Protein AF-0000000084999286 (afdb_homodimer)

Solvent-accessible surface area (backbone atoms only — not comparable to full-atom values): 7518 Å² total; per-residue (Å²): 125,76,48,75,68,54,44,50,52,51,51,44,52,51,37,52,51,52,39,54,52,40,47,53,46,38,45,34,35,72,74,64,70,35,78,70,55,65,67,61,55,50,49,52,46,52,54,50,52,54,49,41,43,68,71,51,54,75,66,72,76,72,70,78,128,127,77,48,74,68,52,44,51,52,51,51,43,52,51,36,52,52,53,38,52,52,41,48,52,46,38,46,34,35,73,76,66,70,35,79,70,53,65,67,61,56,51,51,52,45,52,52,50,52,55,49,40,43,69,71,52,55,74,69,71,79,71,68,80,128

pLDDT: mean 86.4, std 18.61, range [27.28, 97.88]

Nearest PDB structures (foldseek):
  3okq-assembly1_A-2  TM=8.509E-01  e=2.416E-01  Saccharomyces cerevisiae
  3okq-assembly1_A-2  TM=8.519E-01  e=2.430E-01  Saccharomyces cerevisiae
  4fi5-assembly1_A  TM=3.950E-01  e=4.886E+00  Hantaan virus 76-118

Organism: Prochlorococcus marinus (strain NATL2A) (NCBI:txid59920)

Sequence (130 aa):
MATAKEKKEEVKASLKILRAELRKMHLGVTEELALPEPTEVKKLMTQMEELLVVIEPKSSRKAKKMATAKEKKEEVKASLKILRAELRKMHLGVTEELALPEPTEVKKLMTQMEELLVVIEPKSSRKAKK

Foldseek 3Di:
DQDPVRLVVVLVVLVVVLVVLVVVQVCCCVPVVDHDDPVSVVVSVVSVVVNCCSVDVPPPPPPPD/DDDPVRLVVVLVVLVVVLVVLVVVQVCCCVPVVDHDDPVSVVVSVVSVVVNCCSVDVPPPPPPPD

Structure (mmCIF, N/CA/C/O backbone):
data_AF-0000000084999286-model_v1
#
loop_
_entity.id
_entity.type
_entity.pdbx_description
1 polymer 'Protein family PM-1'
#
loop_
_atom_site.group_PDB
_atom_site.id
_atom_site.type_symbol
_atom_site.label_atom_id
_atom_site.label_alt_id
_atom_site.label_comp_id
_atom_site.label_asym_id
_atom_site.label_entity_id
_atom_site.label_seq_id
_atom_site.pdbx_PDB_ins_code
_atom_site.Cartn_x
_atom_site.Cartn_y
_atom_site.Cartn_z
_atom_site.occupancy
_atom_site.B_iso_or_equiv
_atom_site.auth_seq_id
_atom_site.auth_comp_id
_atom_site.auth_asym_id
_atom_site.auth_atom_id
_atom_site.pdbx_PDB_model_num
ATOM 1 N N . MET A 1 1 ? 2.02 -26.766 2.047 1 56.88 1 MET A N 1
ATOM 2 C CA . MET A 1 1 ? 2.396 -25.625 1.216 1 56.88 1 MET A CA 1
ATOM 3 C C . MET A 1 1 ? 1.23 -25.188 0.337 1 56.88 1 MET A C 1
ATOM 5 O O . MET A 1 1 ? 0.427 -26.016 -0.097 1 56.88 1 MET A O 1
ATOM 9 N N . ALA A 1 2 ? 0.894 -23.891 0.486 1 65.12 2 ALA A N 1
ATOM 10 C CA . ALA A 1 2 ? -0.291 -23.469 -0.265 1 65.12 2 ALA A CA 1
ATOM 11 C C . ALA A 1 2 ? -0.113 -23.734 -1.757 1 65.12 2 ALA A C 1
ATOM 13 O O . ALA A 1 2 ? 0.991 -23.609 -2.291 1 65.12 2 ALA A O 1
ATOM 14 N N . THR A 1 3 ? -1.051 -24.453 -2.273 1 83.5 3 THR A N 1
ATOM 15 C CA . THR A 1 3 ? -1.033 -24.656 -3.719 1 83.5 3 THR A CA 1
ATOM 16 C C . THR A 1 3 ? -0.904 -23.312 -4.445 1 83.5 3 THR A C 1
ATOM 18 O O . THR A 1 3 ? -1.047 -22.25 -3.836 1 83.5 3 THR A O 1
ATOM 21 N N . ALA A 1 4 ? -0.473 -23.375 -5.688 1 83.06 4 ALA A N 1
ATOM 22 C CA . ALA A 1 4 ? -0.357 -22.172 -6.512 1 83.06 4 ALA A CA 1
ATOM 23 C C . ALA A 1 4 ? -1.677 -21.406 -6.559 1 83.06 4 ALA A C 1
ATOM 25 O O . ALA A 1 4 ? -1.688 -20.172 -6.531 1 83.06 4 ALA A O 1
ATOM 26 N N . LYS A 1 5 ? -2.758 -22.188 -6.598 1 86.38 5 LYS A N 1
ATOM 27 C CA . LYS A 1 5 ? -4.082 -21.578 -6.629 1 86.38 5 LYS A CA 1
ATOM 28 C C . LYS A 1 5 ? -4.391 -20.859 -5.312 1 86.38 5 LYS A C 1
ATOM 30 O O . LYS A 1 5 ? -4.91 -19.75 -5.309 1 86.38 5 LYS A O 1
ATOM 35 N N . GLU A 1 6 ? -4.059 -21.516 -4.176 1 88.12 6 GLU A N 1
ATOM 36 C CA . GLU A 1 6 ? -4.289 -20.922 -2.859 1 88.12 6 GLU A CA 1
ATOM 37 C C . GLU A 1 6 ? -3.445 -19.672 -2.656 1 88.12 6 GLU A C 1
ATOM 39 O O . GLU A 1 6 ? -3.91 -18.688 -2.061 1 88.12 6 GLU A O 1
ATOM 44 N N . LYS A 1 7 ? -2.273 -19.75 -3.184 1 89.56 7 LYS A N 1
ATOM 45 C CA . LYS A 1 7 ? -1.38 -18.594 -3.086 1 89.56 7 LYS A CA 1
ATOM 46 C C . LYS A 1 7 ? -1.935 -17.406 -3.857 1 89.56 7 LYS A C 1
ATOM 48 O O . LYS A 1 7 ? -1.917 -16.281 -3.363 1 89.56 7 LYS A O 1
ATOM 53 N N . LYS A 1 8 ? -2.457 -17.656 -4.988 1 92.5 8 LYS A N 1
ATOM 54 C CA . LYS A 1 8 ? -3.023 -16.609 -5.82 1 92.5 8 LYS A CA 1
ATOM 55 C C . LYS A 1 8 ? -4.246 -15.977 -5.152 1 92.5 8 LYS A C 1
ATOM 57 O O . LYS A 1 8 ? -4.418 -14.758 -5.188 1 92.5 8 LYS A O 1
ATOM 62 N N . GLU A 1 9 ? -5.035 -16.828 -4.551 1 93.88 9 GLU A N 1
ATOM 63 C CA . GLU A 1 9 ? -6.23 -16.328 -3.873 1 93.88 9 GLU A CA 1
ATOM 64 C C . GLU A 1 9 ? -5.863 -15.5 -2.648 1 93.88 9 GLU A C 1
ATOM 66 O O . GLU A 1 9 ? -6.508 -14.484 -2.363 1 93.88 9 GLU A O 1
ATOM 71 N N . GLU A 1 10 ? -4.855 -15.961 -1.959 1 94.69 10 GLU A N 1
ATOM 72 C CA . GLU A 1 10 ? -4.391 -15.219 -0.791 1 94.69 10 GLU A CA 1
ATOM 73 C C . GLU A 1 10 ? -3.824 -13.859 -1.189 1 94.69 10 GLU A C 1
ATOM 75 O O . GLU A 1 10 ? -4.105 -12.844 -0.542 1 94.69 10 GLU A O 1
ATOM 80 N N . VAL A 1 11 ? -3.064 -13.836 -2.252 1 96.12 11 VAL A N 1
ATOM 81 C CA . VAL A 1 11 ? -2.459 -12.594 -2.723 1 96.12 11 VAL A CA 1
ATOM 82 C C . VAL A 1 11 ? -3.547 -11.641 -3.205 1 96.12 11 VAL A C 1
ATOM 84 O O . VAL A 1 11 ? -3.514 -10.445 -2.896 1 96.12 11 VAL A O 1
ATOM 87 N N . LYS A 1 12 ? -4.512 -12.172 -3.871 1 96 12 LYS A N 1
ATOM 88 C CA . LYS A 1 12 ? -5.633 -11.367 -4.359 1 96 12 LYS A CA 1
ATOM 89 C C . LYS A 1 12 ? -6.371 -10.703 -3.205 1 96 12 LYS A C 1
ATOM 91 O O . LYS A 1 12 ? -6.672 -9.508 -3.26 1 96 12 LYS A O 1
ATOM 96 N N . ALA A 1 13 ? -6.637 -11.469 -2.211 1 95.81 13 ALA A N 1
ATOM 97 C CA . ALA A 1 13 ? -7.359 -10.945 -1.055 1 95.81 13 ALA A CA 1
ATOM 98 C C . ALA A 1 13 ? -6.547 -9.867 -0.343 1 95.81 13 ALA A C 1
ATOM 100 O O . ALA A 1 13 ? -7.094 -8.844 0.068 1 95.81 13 ALA A O 1
ATOM 101 N N . SER A 1 14 ? -5.27 -10.172 -0.178 1 97.38 14 SER A N 1
ATOM 102 C CA . SER A 1 14 ? -4.391 -9.219 0.496 1 97.38 14 SER A CA 1
ATOM 103 C C . SER A 1 14 ? -4.324 -7.895 -0.257 1 97.38 14 SER A C 1
ATOM 105 O O . SER A 1 14 ? -4.41 -6.824 0.35 1 97.38 14 SER A O 1
ATOM 107 N N . LEU A 1 15 ? -4.273 -7.938 -1.571 1 97.56 15 LEU A N 1
ATOM 108 C CA . LEU A 1 15 ? -4.203 -6.734 -2.398 1 97.56 15 LEU A CA 1
ATOM 109 C C . LEU A 1 15 ? -5.5 -5.941 -2.314 1 97.56 15 LEU A C 1
ATOM 111 O O . LEU A 1 15 ? -5.477 -4.707 -2.303 1 97.56 15 LEU A O 1
ATOM 115 N N . LYS A 1 16 ? -6.598 -6.648 -2.252 1 96.69 16 LYS A N 1
ATOM 116 C CA . LYS A 1 16 ? -7.887 -5.984 -2.1 1 96.69 16 LYS A CA 1
ATOM 117 C C . LYS A 1 16 ? -7.953 -5.203 -0.791 1 96.69 16 LYS A C 1
ATOM 119 O O . LYS A 1 16 ? -8.414 -4.062 -0.766 1 96.69 16 LYS A O 1
ATOM 124 N N . ILE A 1 17 ? -7.473 -5.762 0.284 1 97.62 17 ILE A N 1
ATOM 125 C CA . ILE A 1 17 ? -7.508 -5.137 1.603 1 97.62 17 ILE A CA 1
ATOM 126 C C . ILE A 1 17 ? -6.566 -3.936 1.63 1 97.62 17 ILE A C 1
ATOM 128 O O . ILE A 1 17 ? -6.934 -2.861 2.111 1 97.62 17 ILE A O 1
ATOM 132 N N . LEU A 1 18 ? -5.383 -4.117 1.055 1 97.81 18 LEU A N 1
ATOM 133 C CA . LEU A 1 18 ? -4.395 -3.043 1.019 1 97.81 18 LEU A CA 1
ATOM 134 C C . LEU A 1 18 ? -4.918 -1.851 0.225 1 97.81 18 LEU A C 1
ATOM 136 O O . LEU A 1 18 ? -4.773 -0.703 0.652 1 97.81 18 LEU A O 1
ATOM 140 N N . ARG A 1 19 ? -5.551 -2.16 -0.881 1 97.06 19 ARG A N 1
ATOM 141 C CA . ARG A 1 19 ? -6.117 -1.106 -1.715 1 97.06 19 ARG A CA 1
ATOM 142 C C . ARG A 1 19 ? -7.215 -0.351 -0.972 1 97.06 19 ARG A C 1
ATOM 144 O O . ARG A 1 19 ? -7.281 0.879 -1.034 1 97.06 19 ARG A O 1
ATOM 151 N N . ALA A 1 20 ? -8.062 -1.026 -0.302 1 96.69 20 ALA A N 1
ATOM 152 C CA . ALA A 1 20 ? -9.148 -0.404 0.443 1 96.69 20 ALA A CA 1
ATOM 153 C C . ALA A 1 20 ? -8.617 0.507 1.544 1 96.69 20 ALA A C 1
ATOM 155 O O . ALA A 1 20 ? -9.148 1.598 1.769 1 96.69 20 ALA A O 1
ATOM 156 N N . GLU A 1 21 ? -7.535 0.04 2.193 1 96.62 21 GLU A N 1
ATOM 157 C CA . GLU A 1 21 ? -6.949 0.832 3.271 1 96.62 21 GLU A CA 1
ATOM 158 C C . GLU A 1 21 ? -6.289 2.098 2.73 1 96.62 21 GLU A C 1
ATOM 160 O O . GLU A 1 21 ? -6.426 3.172 3.318 1 96.62 21 GLU A O 1
ATOM 165 N N . LEU A 1 22 ? -5.645 1.986 1.614 1 96.88 22 LEU A N 1
ATOM 166 C CA . LEU A 1 22 ? -5.012 3.145 0.995 1 96.88 22 LEU A CA 1
ATOM 167 C C . LEU A 1 22 ? -6.059 4.141 0.51 1 96.88 22 LEU A C 1
ATOM 169 O O . LEU A 1 22 ? -5.852 5.355 0.593 1 96.88 22 LEU A O 1
ATOM 173 N N . ARG A 1 23 ? -7.172 3.633 0.045 1 96 23 ARG A N 1
ATOM 174 C CA . ARG A 1 23 ? -8.266 4.512 -0.358 1 96 23 ARG A CA 1
ATOM 175 C C . ARG A 1 23 ? -8.781 5.32 0.827 1 96 23 ARG A C 1
ATOM 177 O O . ARG A 1 23 ? -8.992 6.531 0.714 1 96 23 ARG A O 1
ATOM 184 N N . LYS A 1 24 ? -8.977 4.621 1.869 1 96.12 24 LYS A N 1
ATOM 185 C CA . LYS A 1 24 ? -9.438 5.297 3.08 1 96.12 24 LYS A CA 1
ATOM 186 C C . LYS A 1 24 ? -8.469 6.402 3.494 1 96.12 24 LYS A C 1
ATOM 188 O O . LYS A 1 24 ? -8.891 7.504 3.846 1 96.12 24 LYS A O 1
ATOM 193 N N . MET A 1 25 ? -7.195 6.16 3.402 1 95.62 25 MET A N 1
ATOM 194 C CA . MET A 1 25 ? -6.184 7.145 3.775 1 95.62 25 MET A CA 1
ATOM 195 C C . MET A 1 25 ? -6.199 8.328 2.814 1 95.62 25 MET A C 1
ATOM 197 O O . MET A 1 25 ? -6.129 9.484 3.244 1 95.62 25 MET A O 1
ATOM 201 N N . HIS A 1 26 ? -6.297 8.023 1.557 1 96.12 26 HIS A N 1
ATOM 202 C CA . HIS A 1 26 ? -6.332 9.07 0.538 1 96.12 26 HIS A CA 1
ATOM 203 C C . HIS A 1 26 ? -7.543 9.977 0.722 1 96.12 26 HIS A C 1
ATOM 205 O O . HIS A 1 26 ? -7.414 11.203 0.671 1 96.12 26 HIS A O 1
ATOM 211 N N . LEU A 1 27 ? -8.648 9.375 1.021 1 95.19 27 LEU A N 1
ATOM 212 C CA . LEU A 1 27 ? -9.883 10.133 1.229 1 95.19 27 LEU A CA 1
ATOM 213 C C . LEU A 1 27 ? -9.773 11.008 2.471 1 95.19 27 LEU A C 1
ATOM 215 O O . LEU A 1 27 ? -10.25 12.148 2.479 1 95.19 27 LEU A O 1
ATOM 219 N N . GLY A 1 28 ? -9.094 10.445 3.549 1 94.25 28 GLY A N 1
ATOM 220 C CA . GLY A 1 28 ? -8.898 11.227 4.758 1 94.25 28 GLY A CA 1
ATOM 221 C C . GLY A 1 28 ? -8.102 12.5 4.523 1 94.25 28 GLY A C 1
ATOM 222 O O . GLY A 1 28 ? -8.43 13.555 5.07 1 94.25 28 GLY A O 1
ATOM 223 N N . VAL A 1 29 ? -7.117 12.406 3.67 1 94.69 29 VAL A N 1
ATOM 224 C CA . VAL A 1 29 ? -6.285 13.57 3.379 1 94.69 29 VAL A CA 1
ATOM 225 C C . VAL A 1 29 ? -7.039 14.531 2.463 1 94.69 29 VAL A C 1
ATOM 227 O O . VAL A 1 29 ? -6.98 15.75 2.645 1 94.69 29 VAL A O 1
ATOM 230 N N . THR A 1 30 ? -7.801 14 1.504 1 92.81 30 THR A N 1
ATOM 231 C CA . THR A 1 30 ? -8.453 14.789 0.469 1 92.81 30 THR A CA 1
ATOM 232 C C . THR A 1 30 ? -9.711 15.461 1.013 1 92.81 30 THR A C 1
ATOM 234 O O . THR A 1 30 ? -9.969 16.625 0.734 1 92.81 30 THR A O 1
ATOM 237 N N . GLU A 1 31 ? -10.406 14.75 1.838 1 92.19 31 GLU A N 1
ATOM 238 C CA . GLU A 1 31 ? -11.711 15.242 2.266 1 92.19 31 GLU A CA 1
ATOM 239 C C . GLU A 1 31 ? -11.641 15.852 3.664 1 92.19 31 GLU A C 1
ATOM 241 O O . GLU A 1 31 ? -12.344 16.812 3.961 1 92.19 31 GLU A O 1
ATOM 246 N N . GLU A 1 32 ? -10.734 15.25 4.531 1 89.31 32 GLU A N 1
ATOM 247 C CA . GLU A 1 32 ? -10.711 15.688 5.926 1 89.31 32 GLU A CA 1
ATOM 248 C C . GLU A 1 32 ? -9.453 16.484 6.238 1 89.31 32 GLU A C 1
ATOM 250 O O . GLU A 1 32 ? -9.297 17 7.348 1 89.31 32 GLU A O 1
ATOM 255 N N . LEU A 1 33 ? -8.594 16.578 5.324 1 87.75 33 LEU A N 1
ATOM 256 C CA . LEU A 1 33 ? -7.344 17.328 5.469 1 87.75 33 LEU A CA 1
ATOM 257 C C . LEU A 1 33 ? -6.543 16.828 6.664 1 8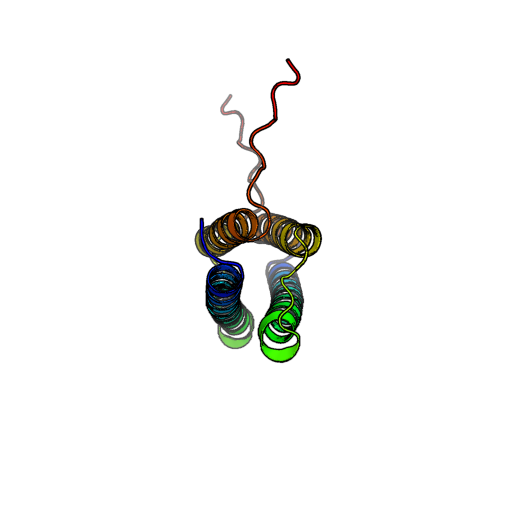7.75 33 LEU A C 1
ATOM 259 O O . LEU A 1 33 ? -5.934 17.625 7.383 1 87.75 33 LEU A O 1
ATOM 263 N N . ALA A 1 34 ? -6.691 15.539 6.898 1 91.31 34 ALA A N 1
ATOM 264 C CA . ALA A 1 34 ? -5.984 14.906 8.008 1 91.31 34 ALA A CA 1
ATOM 265 C C . ALA A 1 34 ? -4.898 13.961 7.5 1 91.31 34 ALA A C 1
ATOM 267 O O . ALA A 1 34 ? -5.137 13.172 6.582 1 91.31 34 ALA A O 1
ATOM 268 N N . LEU A 1 35 ? -3.824 14.172 8.07 1 93.06 35 LEU A N 1
ATOM 269 C CA . LEU A 1 35 ? -2.73 13.266 7.742 1 93.06 35 LEU A CA 1
ATOM 270 C C . LEU A 1 35 ? -2.957 11.891 8.367 1 93.06 35 LEU A C 1
ATOM 272 O O . LEU A 1 35 ? -3.477 11.789 9.477 1 93.06 35 LEU A O 1
ATOM 276 N N . PRO A 1 36 ? -2.602 10.883 7.602 1 94.62 36 PRO A N 1
ATOM 277 C CA . PRO A 1 36 ? -2.703 9.555 8.219 1 94.62 36 PRO A CA 1
ATOM 278 C C . PRO A 1 36 ? -1.808 9.414 9.453 1 94.62 36 PRO A C 1
ATOM 280 O O . PRO A 1 36 ? -0.799 10.109 9.57 1 94.62 36 PRO A O 1
ATOM 283 N N . GLU A 1 37 ? -2.244 8.578 10.359 1 93.88 37 GLU A N 1
ATOM 284 C CA . GLU A 1 37 ? -1.407 8.266 11.516 1 93.88 37 GLU A CA 1
ATOM 285 C C . GLU A 1 37 ? -0.24 7.359 11.125 1 93.88 37 GLU A C 1
ATOM 287 O O . GLU A 1 37 ? -0.403 6.441 10.32 1 93.88 37 GLU A O 1
ATOM 292 N N . PRO A 1 38 ? 0.88 7.59 11.711 1 94.56 38 PRO A N 1
ATOM 293 C CA . PRO A 1 38 ? 2.041 6.746 11.422 1 94.56 38 PRO A CA 1
ATOM 294 C C . PRO A 1 38 ? 1.759 5.262 11.641 1 94.56 38 PRO A C 1
ATOM 296 O O . PRO A 1 38 ? 2.244 4.418 10.883 1 94.56 38 PRO A O 1
ATOM 299 N N . THR A 1 39 ? 0.967 4.969 12.633 1 95.56 39 THR A N 1
ATOM 300 C CA . THR A 1 39 ? 0.662 3.576 12.953 1 95.56 39 THR A CA 1
ATOM 301 C C . THR A 1 39 ? -0.109 2.918 11.812 1 95.56 39 THR A C 1
ATOM 303 O O . THR A 1 39 ? 0.065 1.729 11.547 1 95.56 39 THR A O 1
ATOM 306 N N . GLU A 1 40 ? -0.999 3.674 11.117 1 95.75 40 GLU A N 1
ATOM 307 C CA . GLU A 1 40 ? -1.759 3.148 9.984 1 95.75 40 GLU A CA 1
ATOM 308 C C . GLU A 1 40 ? -0.84 2.793 8.82 1 95.75 40 GLU A C 1
ATOM 310 O O . GLU A 1 40 ? -1.027 1.764 8.164 1 95.75 40 GLU A O 1
ATOM 315 N N . VAL A 1 41 ? 0.119 3.621 8.617 1 96.75 41 VAL A N 1
ATOM 316 C CA . VAL A 1 41 ? 1.077 3.391 7.539 1 96.75 41 VAL A CA 1
ATOM 317 C C . VAL A 1 41 ? 1.937 2.172 7.863 1 96.75 41 VAL A C 1
ATOM 319 O O . VAL A 1 41 ? 2.172 1.321 7 1 96.75 41 VAL A O 1
ATOM 322 N N . LYS A 1 42 ? 2.34 2.029 9.141 1 96.88 42 LYS A N 1
ATOM 323 C CA . LYS A 1 42 ? 3.145 0.895 9.578 1 96.88 42 LYS A CA 1
ATOM 324 C C . LYS A 1 42 ? 2.371 -0.413 9.445 1 96.88 42 LYS A C 1
ATOM 326 O O . LYS A 1 42 ? 2.947 -1.45 9.109 1 96.88 42 LYS A O 1
ATOM 331 N N . LYS A 1 43 ? 1.111 -0.352 9.695 1 97.12 43 LYS A N 1
ATOM 332 C CA . LYS A 1 43 ? 0.259 -1.525 9.531 1 97.12 43 LYS A CA 1
ATOM 333 C C . LYS A 1 43 ? 0.234 -1.987 8.078 1 97.12 43 LYS A C 1
ATOM 335 O O . LYS A 1 43 ? 0.289 -3.188 7.801 1 97.12 43 LYS A O 1
ATOM 340 N N . LEU A 1 44 ? 0.15 -1.021 7.156 1 97.44 44 LEU A N 1
ATOM 341 C CA . LEU A 1 44 ? 0.173 -1.362 5.738 1 97.44 44 LEU A CA 1
ATOM 342 C C . LEU A 1 44 ? 1.505 -1.997 5.355 1 97.44 44 LEU A C 1
ATOM 344 O O . LEU A 1 44 ? 1.539 -2.965 4.59 1 97.44 44 LEU A O 1
ATOM 348 N N . MET A 1 45 ? 2.602 -1.492 5.922 1 96.88 45 MET A N 1
ATOM 349 C CA . MET A 1 45 ? 3.928 -2.035 5.641 1 96.88 45 MET A CA 1
ATOM 350 C C . MET A 1 45 ? 4.043 -3.473 6.137 1 96.88 45 MET A C 1
ATOM 352 O O . MET A 1 45 ? 4.621 -4.324 5.453 1 96.88 45 MET A O 1
ATOM 356 N N . THR A 1 46 ? 3.494 -3.723 7.332 1 97.31 46 THR A N 1
ATOM 357 C CA . THR A 1 46 ? 3.496 -5.074 7.879 1 97.31 46 THR A CA 1
ATOM 358 C C . THR A 1 46 ? 2.711 -6.023 6.977 1 97.31 46 THR A C 1
ATOM 360 O O . THR A 1 46 ? 3.146 -7.145 6.719 1 97.31 46 THR A O 1
ATOM 363 N N . GLN A 1 47 ? 1.555 -5.559 6.484 1 97.56 47 GLN A N 1
ATOM 364 C CA . GLN A 1 47 ? 0.732 -6.367 5.59 1 97.56 47 GLN A CA 1
ATOM 365 C C . GLN A 1 47 ? 1.463 -6.66 4.285 1 97.56 47 GLN A C 1
ATOM 367 O O . GLN A 1 47 ? 1.332 -7.75 3.725 1 97.56 47 GLN A O 1
ATOM 372 N N . MET A 1 48 ? 2.232 -5.723 3.779 1 96.88 48 MET A N 1
ATOM 373 C CA . MET A 1 48 ? 3.006 -5.914 2.555 1 96.88 48 MET A CA 1
ATOM 374 C C . MET A 1 48 ? 4.152 -6.895 2.779 1 96.88 48 MET A C 1
ATOM 376 O O . MET A 1 48 ? 4.492 -7.672 1.89 1 96.88 48 MET A O 1
ATOM 380 N N . GLU A 1 49 ? 4.738 -6.836 3.982 1 95.88 49 GLU A N 1
ATOM 381 C CA . GLU A 1 49 ? 5.762 -7.816 4.328 1 95.88 49 GLU A CA 1
ATOM 382 C C . GLU A 1 49 ? 5.199 -9.234 4.324 1 95.88 49 GLU A C 1
ATOM 384 O O . GLU A 1 49 ? 5.836 -10.156 3.816 1 95.88 49 GLU A O 1
ATOM 389 N N . GLU A 1 50 ? 4.031 -9.383 4.867 1 96 50 GLU A N 1
ATOM 390 C CA . GLU A 1 50 ? 3.375 -10.688 4.879 1 96 50 GLU A CA 1
ATOM 391 C C . GLU A 1 50 ? 3.074 -11.164 3.459 1 96 50 GLU A C 1
ATOM 393 O O . GLU A 1 50 ? 3.225 -12.352 3.152 1 96 50 GLU A O 1
ATOM 398 N N . LEU A 1 51 ? 2.658 -10.234 2.629 1 96.19 51 LEU A N 1
ATOM 399 C CA . LEU A 1 51 ? 2.369 -10.539 1.234 1 96.19 51 LEU A CA 1
ATOM 400 C C . LEU A 1 51 ? 3.621 -11.031 0.516 1 96.19 51 LEU A C 1
ATOM 402 O O . LEU A 1 51 ? 3.564 -12 -0.252 1 96.19 51 LEU A O 1
ATOM 406 N N . LEU A 1 52 ? 4.754 -10.406 0.808 1 94 52 LEU A N 1
ATOM 407 C CA . LEU A 1 52 ? 6.027 -10.781 0.199 1 94 52 LEU A CA 1
ATOM 408 C C . LEU A 1 52 ? 6.41 -12.211 0.566 1 94 52 LEU A C 1
ATOM 410 O O . LEU A 1 52 ? 6.949 -12.945 -0.265 1 94 52 LEU A O 1
ATOM 414 N N . VAL A 1 53 ? 6.105 -12.594 1.78 1 92.88 53 VAL A N 1
ATOM 415 C CA . VAL A 1 53 ? 6.414 -13.945 2.238 1 92.88 53 VAL A CA 1
ATOM 416 C C . VAL A 1 53 ? 5.602 -14.961 1.442 1 92.88 53 VAL A C 1
ATOM 418 O O . VAL A 1 53 ? 6.086 -16.047 1.132 1 92.88 53 VAL A O 1
ATOM 421 N N . VAL A 1 54 ? 4.352 -14.586 1.084 1 92.25 54 VAL A N 1
ATOM 422 C CA . VAL A 1 54 ? 3.494 -15.477 0.307 1 92.25 54 VAL A CA 1
ATOM 423 C C . VAL A 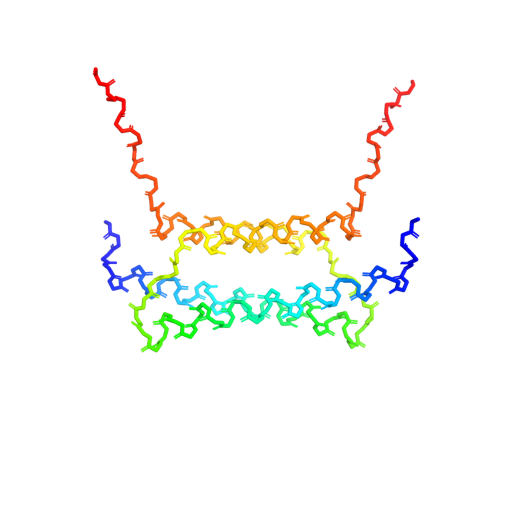1 54 ? 4.02 -15.586 -1.122 1 92.25 54 VAL A C 1
ATOM 425 O O . VAL A 1 54 ? 4.043 -16.672 -1.701 1 92.25 54 VAL A O 1
ATOM 428 N N . ILE A 1 55 ? 4.449 -14.5 -1.647 1 91.5 55 ILE A N 1
ATOM 429 C CA . ILE A 1 55 ? 4.891 -14.438 -3.037 1 91.5 55 ILE A CA 1
ATOM 430 C C . ILE A 1 55 ? 6.262 -15.094 -3.174 1 91.5 55 ILE A C 1
ATOM 432 O O . ILE A 1 55 ? 6.523 -15.797 -4.152 1 91.5 55 ILE A O 1
ATOM 436 N N . GLU A 1 56 ? 7.121 -14.812 -2.332 1 87.12 56 GLU A N 1
ATOM 437 C CA . GLU A 1 56 ? 8.484 -15.336 -2.352 1 87.12 56 GLU A CA 1
ATOM 438 C C . GLU A 1 56 ? 8.875 -15.906 -0.993 1 87.12 56 GLU A C 1
ATOM 440 O O . GLU A 1 56 ? 9.555 -15.25 -0.205 1 87.12 56 GLU A O 1
ATOM 445 N N . PRO A 1 57 ? 8.273 -17.047 -0.859 1 77.44 57 PRO A N 1
ATOM 446 C CA . PRO A 1 57 ? 8.633 -17.656 0.419 1 77.44 57 PRO A CA 1
ATOM 447 C C . PRO A 1 57 ? 10.141 -17.875 0.562 1 77.44 57 PRO A C 1
ATOM 449 O O . PRO A 1 57 ? 10.828 -18.125 -0.433 1 77.44 57 PRO A O 1
ATOM 452 N N . LYS A 1 58 ? 10.875 -17.156 1.323 1 62.25 58 LYS A N 1
ATOM 453 C CA . LYS A 1 58 ? 12.297 -17.375 1.572 1 62.25 58 LYS A CA 1
ATOM 454 C C . LYS A 1 58 ? 12.648 -18.859 1.468 1 62.25 58 LYS A C 1
ATOM 456 O O . LYS A 1 58 ? 11.945 -19.719 2.012 1 62.25 58 LYS A O 1
ATOM 461 N N . SER A 1 59 ? 13.062 -19.391 0.233 1 50.28 59 SER A N 1
ATOM 462 C CA . SER A 1 59 ? 13.82 -20.625 0.376 1 50.28 59 SER A CA 1
ATOM 463 C C . SER A 1 59 ? 14.688 -20.594 1.631 1 50.28 59 SER A C 1
ATOM 465 O O . SER A 1 59 ? 15.164 -19.547 2.039 1 50.28 59 SER A O 1
ATOM 467 N N . SER A 1 60 ? 14.516 -21.375 2.6 1 43.66 60 SER A N 1
ATOM 468 C CA . SER A 1 60 ? 15.594 -21.625 3.549 1 43.66 60 SER A CA 1
ATOM 469 C C . SER A 1 60 ? 16.953 -21.391 2.906 1 43.66 60 SER A C 1
ATOM 471 O O . SER A 1 60 ? 17.25 -21.922 1.831 1 43.66 60 SER A O 1
ATOM 473 N N . ARG A 1 61 ? 17.656 -20.188 2.775 1 42.34 61 ARG A N 1
ATOM 474 C CA . ARG A 1 61 ? 19.078 -20.344 2.482 1 42.34 61 ARG A CA 1
ATOM 475 C C . ARG A 1 61 ? 19.531 -21.766 2.811 1 42.34 61 ARG A C 1
ATOM 477 O O . ARG A 1 61 ? 19.516 -22.172 3.973 1 42.34 61 ARG A O 1
ATOM 484 N N . LYS A 1 62 ? 19.516 -22.797 1.972 1 37.56 62 LYS A N 1
ATOM 485 C CA . LYS A 1 62 ? 20.516 -23.844 2.031 1 37.56 62 LYS A CA 1
ATOM 486 C C . LYS A 1 62 ? 21.844 -23.312 2.568 1 37.56 62 LYS A C 1
ATOM 488 O O . LYS A 1 62 ? 22.375 -22.328 2.047 1 37.56 62 LYS A O 1
ATOM 493 N N . ALA A 1 63 ? 22.156 -23.281 3.863 1 34.28 63 ALA A N 1
ATOM 494 C CA . ALA A 1 63 ? 23.547 -23.438 4.289 1 34.28 63 ALA A CA 1
ATOM 495 C C . ALA A 1 63 ? 24.359 -24.188 3.234 1 34.28 63 ALA A C 1
ATOM 497 O O . ALA A 1 63 ? 24.062 -25.344 2.908 1 34.28 63 ALA A O 1
ATOM 498 N N . LYS A 1 64 ? 24.688 -23.781 2.07 1 33.31 64 LYS A N 1
ATOM 499 C CA . LYS A 1 64 ? 25.75 -24.641 1.562 1 33.31 64 LYS A CA 1
ATOM 500 C C . LYS A 1 64 ? 26.578 -25.219 2.701 1 33.31 64 LYS A C 1
ATOM 502 O O . LYS A 1 64 ? 27.094 -24.484 3.543 1 33.31 64 LYS A O 1
ATOM 507 N N . LYS A 1 65 ? 26.438 -26.656 3 1 27.77 65 LYS A N 1
ATOM 508 C CA . LYS A 1 65 ? 27.531 -27.5 3.457 1 27.77 65 LYS A CA 1
ATOM 509 C C . LYS A 1 65 ? 28.844 -27.094 2.814 1 27.77 65 LYS A C 1
ATOM 511 O O . LYS A 1 65 ? 28.906 -26.797 1.62 1 27.77 65 LYS A O 1
ATOM 516 N N . MET B 1 1 ? 11.773 23.406 6.055 1 56.28 1 MET B N 1
ATOM 517 C CA . MET B 1 1 ? 10.812 22.406 6.531 1 56.28 1 MET B CA 1
ATOM 518 C C . MET B 1 1 ? 9.469 22.562 5.84 1 56.28 1 MET B C 1
ATOM 520 O O . MET B 1 1 ? 9.07 23.688 5.504 1 56.28 1 MET B O 1
ATOM 524 N N . ALA B 1 2 ? 9.047 21.469 5.176 1 65.25 2 ALA B N 1
ATOM 525 C CA . ALA B 1 2 ? 7.812 21.656 4.414 1 65.25 2 ALA B CA 1
ATOM 526 C C . ALA B 1 2 ? 6.68 22.141 5.309 1 65.25 2 ALA B C 1
ATOM 528 O O . ALA B 1 2 ? 6.59 21.766 6.477 1 65.25 2 ALA B O 1
ATOM 529 N N . THR B 1 3 ? 6.082 23.234 4.895 1 83.19 3 THR B N 1
ATOM 530 C CA . THR B 1 3 ? 4.906 23.719 5.609 1 83.19 3 THR B CA 1
ATOM 531 C C . THR B 1 3 ? 3.877 22.594 5.77 1 83.19 3 THR B C 1
ATOM 533 O O . THR B 1 3 ? 4 21.547 5.148 1 83.19 3 THR B O 1
ATOM 536 N N . ALA B 1 4 ? 2.979 22.781 6.711 1 82.88 4 ALA B N 1
ATOM 537 C CA . ALA B 1 4 ? 1.907 21.812 6.934 1 82.88 4 ALA B CA 1
ATOM 538 C C . ALA B 1 4 ? 1.119 21.562 5.648 1 82.88 4 ALA B C 1
ATOM 540 O O . ALA B 1 4 ? 0.726 20.438 5.363 1 82.88 4 ALA B O 1
ATOM 541 N N . LYS B 1 5 ? 0.935 22.672 4.91 1 86.19 5 LYS B N 1
ATOM 542 C CA . LYS B 1 5 ? 0.209 22.547 3.65 1 86.19 5 LYS B CA 1
ATOM 543 C C . LYS B 1 5 ? 0.996 21.734 2.635 1 86.19 5 LYS B C 1
ATOM 545 O O . LYS B 1 5 ? 0.431 20.875 1.949 1 86.19 5 LYS B O 1
ATOM 550 N N . GLU B 1 6 ? 2.316 21.984 2.547 1 88.19 6 GLU B N 1
ATOM 551 C CA . GLU B 1 6 ? 3.176 21.234 1.626 1 88.19 6 GLU B CA 1
ATOM 552 C C . GLU B 1 6 ? 3.242 19.766 1.998 1 88.19 6 GLU B C 1
ATOM 554 O O . GLU B 1 6 ? 3.256 18.891 1.121 1 88.19 6 GLU B O 1
ATOM 559 N N . LYS B 1 7 ? 3.244 19.547 3.271 1 89.69 7 LYS B N 1
ATOM 560 C CA . LYS B 1 7 ? 3.277 18.172 3.76 1 89.69 7 LYS B CA 1
ATOM 561 C C . LYS B 1 7 ? 2.004 17.422 3.379 1 89.69 7 LYS B C 1
ATOM 563 O O . LYS B 1 7 ? 2.061 16.266 2.934 1 89.69 7 LYS B O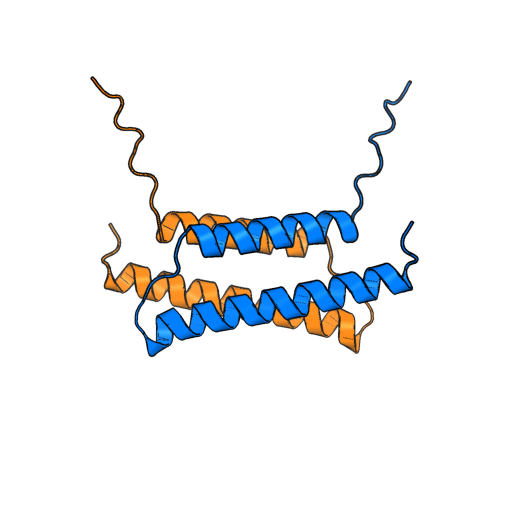 1
ATOM 568 N N . LYS B 1 8 ? 0.923 18.062 3.486 1 92.56 8 LYS B N 1
ATOM 569 C CA . LYS B 1 8 ? -0.361 17.453 3.15 1 92.56 8 LYS B CA 1
ATOM 570 C C . LYS B 1 8 ? -0.45 17.141 1.659 1 92.56 8 LYS B C 1
ATOM 572 O O . LYS B 1 8 ? -0.953 16.094 1.266 1 92.56 8 LYS B O 1
ATOM 577 N N . GLU B 1 9 ? 0.046 18.078 0.88 1 93.94 9 GLU B N 1
ATOM 578 C CA . GLU B 1 9 ? 0.021 17.875 -0.566 1 93.94 9 GLU B CA 1
ATOM 579 C C . GLU B 1 9 ? 0.94 16.734 -0.983 1 93.94 9 GLU B C 1
ATOM 581 O O . GLU B 1 9 ? 0.612 15.961 -1.888 1 93.94 9 GLU B O 1
ATOM 586 N N . GLU B 1 10 ? 2.064 16.672 -0.316 1 94.75 10 GLU B N 1
ATOM 587 C CA . GLU B 1 10 ? 3 15.594 -0.604 1 94.75 10 GLU B CA 1
ATOM 588 C C . GLU B 1 10 ? 2.41 14.242 -0.218 1 94.75 10 GLU B C 1
ATOM 590 O O . GLU B 1 10 ? 2.525 13.273 -0.971 1 94.75 10 GLU B O 1
ATOM 595 N N . VAL B 1 11 ? 1.763 14.195 0.915 1 96.12 11 VAL B N 1
ATOM 596 C CA . VAL B 1 11 ? 1.165 12.953 1.392 1 96.12 11 VAL B CA 1
ATOM 597 C C . VAL B 1 11 ? 0.024 12.539 0.465 1 96.12 11 VAL B C 1
ATOM 599 O O . VAL B 1 11 ? -0.094 11.367 0.101 1 96.12 11 VAL 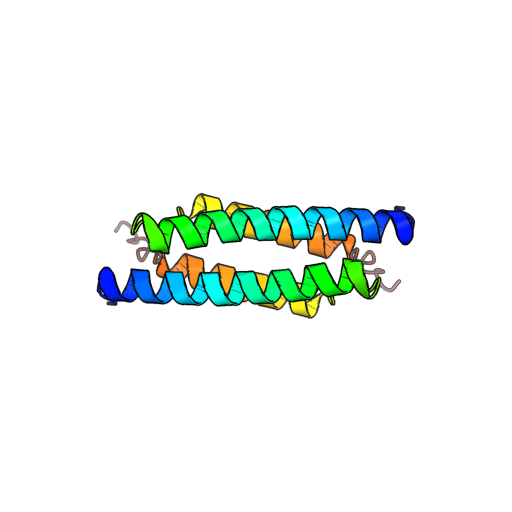B O 1
ATOM 602 N N . LYS B 1 12 ? -0.727 13.492 0.049 1 95.88 12 LYS B N 1
ATOM 603 C CA . LYS B 1 12 ? -1.831 13.227 -0.869 1 95.88 12 LYS B CA 1
ATOM 604 C C . LYS B 1 12 ? -1.328 12.625 -2.176 1 95.88 12 LYS B C 1
ATOM 606 O O . LYS B 1 12 ? -1.885 11.633 -2.662 1 95.88 12 LYS B O 1
ATOM 611 N N . ALA B 1 13 ? -0.316 13.211 -2.697 1 95.88 13 ALA B N 1
ATOM 612 C CA . ALA B 1 13 ? 0.243 12.727 -3.957 1 95.88 13 ALA B CA 1
ATOM 613 C C . ALA B 1 13 ? 0.801 11.312 -3.805 1 95.88 13 ALA B C 1
ATOM 615 O O . ALA B 1 13 ? 0.609 10.469 -4.68 1 95.88 13 ALA B O 1
ATOM 616 N N . SER B 1 14 ? 1.519 11.133 -2.703 1 97.44 14 SER B N 1
ATOM 617 C CA . SER B 1 14 ? 2.111 9.82 -2.449 1 97.44 14 SER B CA 1
ATOM 618 C C . SER B 1 14 ? 1.041 8.742 -2.332 1 97.44 14 SER B C 1
ATOM 620 O O . SER B 1 14 ? 1.179 7.66 -2.906 1 97.44 14 SER B O 1
ATOM 622 N N . LEU B 1 15 ? -0.059 9.039 -1.683 1 97.56 15 LEU B N 1
ATOM 623 C CA . LEU B 1 15 ? -1.149 8.086 -1.501 1 97.56 15 LEU B CA 1
ATOM 624 C C . LEU B 1 15 ? -1.825 7.77 -2.832 1 97.56 15 LEU B C 1
ATOM 626 O O . LEU B 1 15 ? -2.221 6.629 -3.078 1 97.56 15 LEU B O 1
ATOM 630 N N . LYS B 1 16 ? -1.944 8.781 -3.658 1 96.75 16 LYS B N 1
ATOM 631 C CA . LYS B 1 16 ? -2.514 8.57 -4.984 1 96.75 16 LYS B CA 1
ATOM 632 C C . LYS B 1 16 ? -1.663 7.602 -5.801 1 96.75 16 LYS B C 1
ATOM 634 O O . LYS B 1 16 ? -2.193 6.699 -6.453 1 96.75 16 LYS B O 1
ATOM 639 N N . ILE B 1 17 ? -0.369 7.742 -5.754 1 97.62 17 ILE B N 1
ATOM 640 C CA . ILE B 1 17 ? 0.554 6.902 -6.508 1 97.62 17 ILE B CA 1
ATOM 641 C C . ILE B 1 17 ? 0.526 5.477 -5.957 1 97.62 17 ILE B C 1
ATOM 643 O O . ILE B 1 17 ? 0.444 4.512 -6.719 1 97.62 17 ILE B O 1
ATOM 647 N N . LEU B 1 18 ? 0.539 5.355 -4.633 1 97.88 18 LEU B N 1
ATOM 648 C CA . LEU B 1 18 ? 0.516 4.047 -3.988 1 97.88 18 LEU B CA 1
ATOM 649 C C . LEU B 1 18 ? -0.764 3.293 -4.336 1 97.88 18 LEU B C 1
ATOM 651 O O . LEU B 1 18 ? -0.722 2.1 -4.645 1 97.88 18 LEU B O 1
ATOM 655 N N . ARG B 1 19 ? -1.862 4.02 -4.332 1 97.12 19 ARG B N 1
ATOM 656 C CA . ARG B 1 19 ? -3.146 3.416 -4.668 1 97.12 19 ARG B CA 1
ATOM 657 C C . ARG B 1 19 ? -3.162 2.934 -6.113 1 97.12 19 ARG B C 1
ATOM 659 O O . ARG B 1 19 ? -3.648 1.838 -6.406 1 97.12 19 ARG B O 1
ATOM 666 N N . ALA B 1 20 ? -2.674 3.703 -7 1 96.69 20 ALA B N 1
ATOM 667 C CA . ALA B 1 20 ? -2.643 3.34 -8.414 1 96.69 20 ALA B CA 1
ATOM 668 C C . ALA B 1 20 ? -1.792 2.096 -8.641 1 96.69 20 ALA B C 1
ATOM 670 O O . ALA B 1 20 ? -2.158 1.221 -9.43 1 96.69 20 ALA B O 1
ATOM 671 N N . GLU B 1 21 ? -0.668 2.025 -7.906 1 96.69 21 GLU B N 1
ATOM 672 C CA . GLU B 1 21 ? 0.22 0.876 -8.062 1 96.69 21 GLU B CA 1
ATOM 673 C C . GLU B 1 21 ? -0.423 -0.394 -7.512 1 96.69 21 GLU B C 1
ATOM 675 O O . GLU B 1 21 ? -0.322 -1.461 -8.117 1 96.69 21 GLU B O 1
ATOM 680 N N . LEU B 1 22 ? -1.104 -0.267 -6.422 1 96.94 22 LEU B N 1
ATOM 681 C CA . LEU B 1 22 ? -1.788 -1.414 -5.836 1 96.94 22 LEU B CA 1
ATOM 682 C C . LEU B 1 22 ? -2.932 -1.88 -6.73 1 96.94 22 LEU B C 1
ATOM 684 O O . LEU B 1 22 ? -3.186 -3.08 -6.848 1 96.94 22 LEU B O 1
ATOM 688 N N . ARG B 1 23 ? -3.588 -0.938 -7.371 1 96.06 23 ARG B N 1
ATOM 689 C CA . ARG B 1 23 ? -4.637 -1.3 -8.312 1 96.06 23 ARG B CA 1
ATOM 690 C C . ARG B 1 23 ? -4.074 -2.117 -9.477 1 96.06 23 ARG B C 1
ATOM 692 O O . ARG B 1 23 ? -4.656 -3.131 -9.867 1 96.06 23 ARG B O 1
ATOM 699 N N . LYS B 1 24 ? -3.02 -1.623 -9.969 1 96.06 24 LYS B N 1
ATOM 700 C CA . LYS B 1 24 ? -2.371 -2.34 -11.055 1 96.06 24 LYS B CA 1
ATOM 701 C C . LYS B 1 24 ? -2.018 -3.766 -10.648 1 96.06 24 LYS B C 1
ATOM 703 O O . LYS B 1 24 ? -2.24 -4.711 -11.406 1 96.06 24 LYS B O 1
ATOM 708 N N . MET B 1 25 ? -1.544 -3.955 -9.445 1 95.69 25 MET B N 1
ATOM 709 C CA . MET B 1 25 ? -1.174 -5.281 -8.953 1 95.69 25 MET B CA 1
ATOM 710 C C . MET B 1 25 ? -2.406 -6.16 -8.781 1 95.69 25 MET B C 1
ATOM 712 O O . MET B 1 25 ? -2.395 -7.332 -9.164 1 95.69 25 MET B O 1
ATOM 716 N N . HIS B 1 26 ? -3.434 -5.594 -8.234 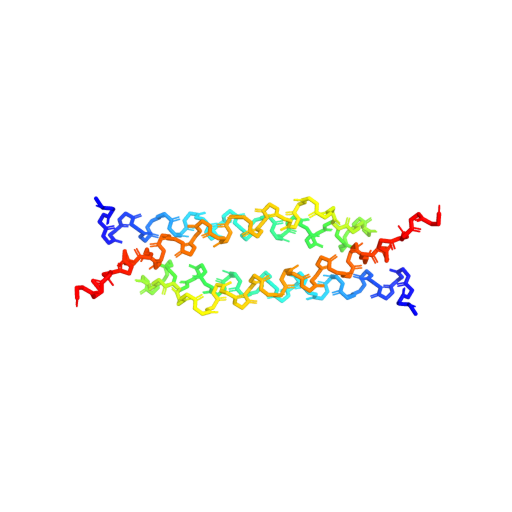1 96.25 26 HIS B N 1
ATOM 717 C CA . HIS B 1 26 ? -4.676 -6.324 -8.016 1 96.25 26 HIS B CA 1
ATOM 718 C C . HIS B 1 26 ? -5.273 -6.793 -9.336 1 96.25 26 HIS B C 1
ATOM 720 O O . HIS B 1 26 ? -5.68 -7.953 -9.469 1 96.25 26 HIS B O 1
ATOM 726 N N . LEU B 1 27 ? -5.242 -5.926 -10.312 1 95.19 27 LEU B N 1
ATOM 727 C CA . LEU B 1 27 ? -5.773 -6.254 -11.633 1 95.19 27 LEU B CA 1
ATOM 728 C C . LEU B 1 27 ? -4.957 -7.363 -12.289 1 95.19 27 LEU B C 1
ATOM 730 O O . LEU B 1 27 ? -5.512 -8.242 -12.953 1 95.19 27 LEU B O 1
ATOM 734 N N . GLY B 1 28 ? -3.568 -7.289 -12.07 1 94.44 28 GLY B N 1
ATOM 735 C CA . GLY B 1 28 ? -2.715 -8.336 -12.617 1 94.44 28 GLY B CA 1
ATOM 736 C C . GLY B 1 28 ? -3.049 -9.719 -12.086 1 94.44 28 GLY B C 1
ATOM 737 O O . GLY B 1 28 ? -3.062 -10.688 -12.844 1 94.44 28 GLY B O 1
ATOM 738 N N . VAL B 1 29 ? -3.398 -9.797 -10.828 1 94.81 29 VAL B N 1
ATOM 739 C CA . VAL B 1 29 ? -3.732 -11.078 -10.219 1 94.81 29 VAL B CA 1
ATOM 740 C C . VAL B 1 29 ? -5.129 -11.508 -10.664 1 94.81 29 VAL B C 1
ATOM 742 O O . VAL B 1 29 ? -5.359 -12.688 -10.953 1 94.81 29 VAL B O 1
ATOM 745 N N . THR B 1 30 ? -6.066 -10.578 -10.789 1 92.81 30 THR B N 1
ATOM 746 C CA . THR B 1 30 ? -7.473 -10.867 -11.047 1 92.81 30 THR B CA 1
ATOM 747 C C . THR B 1 30 ? -7.695 -11.172 -12.531 1 92.81 30 THR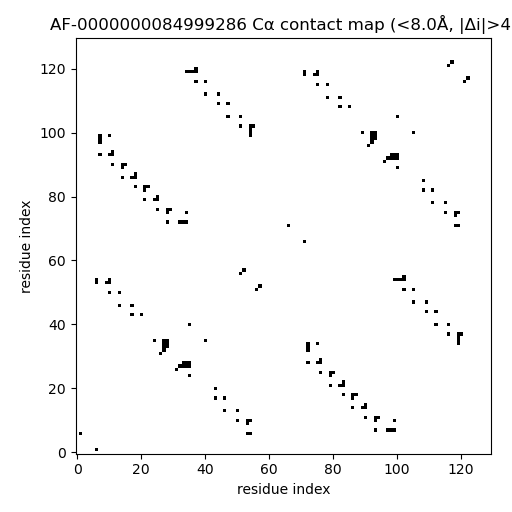 B C 1
ATOM 749 O O . THR B 1 30 ? -8.43 -12.102 -12.875 1 92.81 30 THR B O 1
ATOM 752 N N . GLU B 1 31 ? -7 -10.469 -13.359 1 92.31 31 GLU B N 1
ATOM 753 C CA . GLU B 1 31 ? -7.277 -10.57 -14.789 1 92.31 31 GLU B CA 1
ATOM 754 C C . GLU B 1 31 ? -6.25 -11.461 -15.484 1 92.31 31 GLU B C 1
ATOM 756 O O . GLU B 1 31 ? -6.582 -12.18 -16.438 1 92.31 31 GLU B O 1
ATOM 761 N N . GLU B 1 32 ? -4.961 -11.414 -14.969 1 89.38 32 GLU B N 1
ATOM 762 C CA . GLU B 1 32 ? -3.891 -12.109 -15.672 1 89.38 32 GLU B CA 1
ATOM 763 C C . GLU B 1 32 ? -3.424 -13.336 -14.891 1 89.38 32 GLU B C 1
ATOM 765 O O . GLU B 1 32 ? -2.582 -14.102 -15.367 1 89.38 32 GLU B O 1
ATOM 770 N N . LEU B 1 33 ? -3.914 -13.5 -13.734 1 87.88 33 LEU B N 1
ATOM 771 C CA . LEU B 1 33 ? -3.572 -14.625 -12.875 1 87.88 33 LEU B CA 1
ATOM 772 C C . LEU B 1 33 ? -2.068 -14.68 -12.625 1 87.88 33 LEU B C 1
ATOM 774 O O . LEU B 1 33 ? -1.483 -15.766 -12.586 1 87.88 33 LEU B O 1
ATOM 778 N N . ALA B 1 34 ? -1.5 -13.492 -12.586 1 91.38 34 ALA B N 1
ATOM 779 C CA . ALA B 1 34 ? -0.063 -13.383 -12.344 1 91.38 34 ALA B CA 1
ATOM 780 C C . ALA B 1 34 ? 0.223 -12.766 -10.977 1 91.38 34 ALA B C 1
ATOM 782 O O . ALA B 1 34 ? -0.382 -11.758 -10.609 1 91.38 34 ALA B O 1
ATOM 783 N N . LEU B 1 35 ? 1.043 -13.445 -10.359 1 93.19 35 LEU B N 1
ATOM 784 C CA . LEU B 1 35 ? 1.47 -12.906 -9.07 1 93.19 35 LEU B CA 1
ATOM 785 C C . LEU B 1 35 ? 2.391 -11.703 -9.258 1 93.19 35 LEU B C 1
ATOM 787 O O . LEU B 1 35 ? 3.195 -11.68 -10.195 1 93.19 35 LEU B O 1
ATOM 791 N N . PRO B 1 36 ? 2.225 -10.734 -8.383 1 94.69 36 PRO B N 1
ATOM 792 C CA . PRO B 1 36 ? 3.17 -9.617 -8.477 1 94.69 36 PRO B CA 1
ATOM 793 C C . PRO B 1 36 ? 4.613 -10.047 -8.219 1 94.69 36 PRO B C 1
ATOM 795 O O . PRO B 1 36 ? 4.855 -11.055 -7.551 1 94.69 36 PRO B O 1
ATOM 798 N N . GLU B 1 37 ? 5.523 -9.328 -8.828 1 93.88 37 GLU B N 1
ATOM 799 C CA . GLU B 1 37 ? 6.938 -9.57 -8.555 1 93.88 37 GLU B CA 1
ATOM 800 C C . GLU B 1 37 ? 7.332 -9.047 -7.18 1 93.88 37 GLU B C 1
ATOM 802 O O . GLU B 1 37 ? 6.883 -7.977 -6.766 1 93.88 37 GLU B O 1
ATOM 807 N N . PRO B 1 38 ? 8.18 -9.773 -6.527 1 94.5 38 PRO B N 1
ATOM 808 C CA . PRO B 1 38 ? 8.648 -9.32 -5.211 1 94.5 38 PRO B CA 1
ATOM 809 C C . PRO B 1 38 ? 9.227 -7.91 -5.246 1 94.5 38 PRO B C 1
ATOM 811 O O . PRO B 1 38 ? 9.031 -7.137 -4.309 1 94.5 38 PRO B O 1
ATOM 814 N N . THR B 1 39 ? 9.906 -7.594 -6.32 1 95.62 39 THR B N 1
ATOM 815 C CA . THR B 1 39 ? 10.539 -6.285 -6.438 1 95.62 39 THR B CA 1
ATOM 816 C C . THR B 1 39 ? 9.484 -5.18 -6.453 1 95.62 39 THR B C 1
ATOM 818 O O . THR B 1 39 ? 9.711 -4.09 -5.926 1 95.62 39 THR B O 1
ATOM 821 N N . GLU B 1 40 ? 8.273 -5.406 -7.059 1 95.75 40 GLU B N 1
ATOM 822 C CA . GLU B 1 40 ? 7.191 -4.434 -7.098 1 95.75 40 GLU B CA 1
ATOM 823 C C . GLU B 1 40 ? 6.637 -4.164 -5.703 1 95.75 40 GLU B C 1
ATOM 825 O O . GLU B 1 40 ? 6.344 -3.018 -5.355 1 95.75 40 GLU B O 1
ATOM 830 N N . VAL B 1 41 ? 6.555 -5.207 -4.961 1 96.81 41 VAL B N 1
ATOM 831 C CA . VAL B 1 41 ? 6.051 -5.082 -3.598 1 96.81 41 VAL B CA 1
ATOM 832 C C . VAL B 1 41 ? 7.062 -4.32 -2.742 1 96.81 41 VAL B C 1
ATOM 834 O O . VAL B 1 41 ? 6.684 -3.434 -1.97 1 96.81 41 VAL B O 1
ATOM 837 N N . LYS B 1 42 ? 8.359 -4.598 -2.924 1 96.88 42 LYS B N 1
ATOM 838 C CA . LYS B 1 42 ? 9.422 -3.916 -2.186 1 96.88 42 LYS B CA 1
ATOM 839 C C . LYS B 1 42 ? 9.461 -2.428 -2.52 1 96.88 42 LYS B C 1
ATOM 841 O O . LYS B 1 42 ? 9.734 -1.598 -1.651 1 96.88 42 LYS B O 1
ATOM 846 N N . LYS B 1 43 ? 9.188 -2.115 -3.742 1 97.12 43 LYS B N 1
ATOM 847 C CA . LYS B 1 43 ? 9.133 -0.718 -4.16 1 97.12 43 LYS B CA 1
ATOM 848 C C . LYS B 1 43 ? 8.016 0.025 -3.43 1 97.12 43 LYS B C 1
ATOM 850 O O . LYS B 1 43 ? 8.203 1.167 -3.002 1 97.12 43 LYS B O 1
ATOM 855 N N . LEU B 1 44 ? 6.855 -0.647 -3.281 1 97.44 44 LEU B N 1
ATOM 856 C CA . LEU B 1 44 ? 5.746 -0.037 -2.555 1 97.44 44 LEU B CA 1
ATOM 857 C C . LEU B 1 44 ? 6.109 0.176 -1.089 1 97.44 44 LEU B C 1
ATOM 859 O O . LEU B 1 44 ? 5.785 1.214 -0.509 1 97.44 44 LEU B O 1
ATOM 863 N N . MET B 1 45 ? 6.852 -0.767 -0.509 1 96.81 45 MET B N 1
ATOM 864 C CA . MET B 1 45 ? 7.277 -0.656 0.884 1 96.81 45 MET B CA 1
ATOM 865 C C . MET B 1 45 ? 8.227 0.522 1.07 1 96.81 45 MET B C 1
ATOM 867 O O . MET B 1 45 ? 8.125 1.254 2.057 1 96.81 45 MET B O 1
ATOM 871 N N . THR B 1 46 ? 9.156 0.678 0.129 1 97.38 46 THR B N 1
ATOM 872 C CA . THR B 1 46 ? 10.078 1.805 0.175 1 97.38 46 THR B CA 1
ATOM 873 C C . THR B 1 46 ? 9.32 3.129 0.099 1 97.38 46 THR B C 1
ATOM 875 O O . THR B 1 46 ? 9.633 4.07 0.832 1 97.38 46 THR B O 1
ATOM 878 N N . GLN B 1 47 ? 8.297 3.195 -0.78 1 97.62 47 GLN B N 1
ATOM 879 C CA . GLN B 1 47 ? 7.488 4.402 -0.918 1 97.62 47 GLN B CA 1
ATOM 880 C C . GLN B 1 47 ? 6.719 4.703 0.366 1 97.62 47 GLN B C 1
ATOM 882 O O . GLN B 1 47 ? 6.551 5.863 0.737 1 97.62 47 GLN B O 1
ATOM 887 N N . MET B 1 48 ? 6.273 3.68 1.059 1 96.88 48 MET B N 1
ATOM 888 C CA . MET B 1 48 ? 5.559 3.855 2.32 1 96.88 48 MET B CA 1
ATOM 889 C C . MET B 1 48 ? 6.508 4.324 3.42 1 96.88 48 MET B C 1
ATOM 891 O O . MET B 1 48 ? 6.121 5.109 4.285 1 96.88 48 MET B O 1
ATOM 895 N N . GLU B 1 49 ? 7.75 3.82 3.3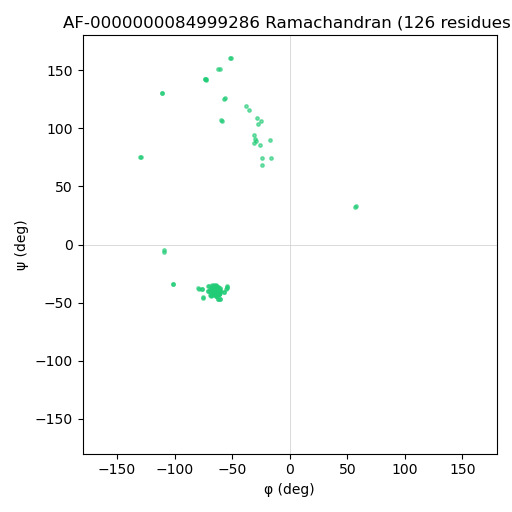69 1 95.88 49 GLU B N 1
ATOM 896 C CA . GLU B 1 49 ? 8.758 4.305 4.305 1 95.88 49 GLU B CA 1
ATOM 897 C C . GLU B 1 49 ? 9.016 5.797 4.121 1 95.88 49 GLU B C 1
ATOM 899 O O . GLU B 1 49 ? 9.117 6.543 5.098 1 95.88 49 GLU B O 1
ATOM 904 N N . GLU B 1 50 ? 9.102 6.207 2.91 1 96 50 GLU B N 1
ATOM 905 C CA . GLU B 1 50 ? 9.297 7.621 2.611 1 96 50 GLU B CA 1
ATOM 906 C C . GLU B 1 50 ? 8.117 8.461 3.09 1 96 50 GLU B C 1
ATOM 908 O O . GLU B 1 50 ? 8.305 9.562 3.607 1 96 50 GLU B O 1
ATOM 913 N N . LEU B 1 51 ? 6.93 7.914 2.893 1 96.25 51 LEU B N 1
ATOM 914 C CA . LEU B 1 51 ? 5.715 8.586 3.338 1 96.25 51 LEU B CA 1
ATOM 915 C C . LEU B 1 51 ? 5.719 8.773 4.852 1 96.25 51 LEU B C 1
ATOM 917 O O . LEU B 1 51 ? 5.355 9.844 5.352 1 96.25 51 LEU B O 1
ATOM 921 N N . LEU B 1 52 ? 6.18 7.77 5.578 1 94.12 52 LEU B N 1
ATOM 922 C CA . LEU B 1 52 ? 6.25 7.816 7.035 1 94.12 52 LEU B CA 1
ATOM 923 C C . LEU B 1 52 ? 7.188 8.922 7.5 1 94.12 52 LEU B C 1
ATOM 925 O O . LEU B 1 52 ? 6.906 9.602 8.492 1 94.12 52 LEU B O 1
ATOM 929 N N . VAL B 1 53 ? 8.258 9.125 6.777 1 93 53 VAL B N 1
ATOM 930 C CA . VAL B 1 53 ? 9.219 10.164 7.121 1 93 53 VAL B CA 1
ATOM 931 C C . VAL B 1 53 ? 8.57 11.539 6.98 1 93 53 VAL B C 1
ATOM 933 O O . VAL B 1 53 ? 8.852 12.445 7.77 1 93 53 VAL B O 1
ATOM 936 N N . VAL B 1 54 ? 7.668 11.68 5.984 1 92.38 54 VAL B N 1
ATOM 937 C CA . VAL B 1 54 ? 6.977 12.945 5.773 1 92.38 54 VAL B CA 1
ATOM 938 C C . VAL B 1 54 ? 5.969 13.18 6.895 1 92.38 54 VAL B C 1
ATOM 940 O O . VAL B 1 54 ? 5.836 14.297 7.398 1 92.38 54 VAL B O 1
ATOM 943 N N . ILE B 1 55 ? 5.32 12.148 7.273 1 91.75 55 ILE B N 1
ATOM 944 C CA . ILE B 1 55 ? 4.262 12.234 8.273 1 91.75 55 ILE B CA 1
ATOM 945 C C . ILE B 1 55 ? 4.871 12.414 9.664 1 91.75 55 ILE B C 1
ATOM 947 O O . ILE B 1 55 ? 4.355 13.18 10.477 1 91.75 55 ILE B O 1
ATOM 951 N N . GLU B 1 56 ? 5.816 11.68 9.977 1 87.19 56 GLU B N 1
ATOM 952 C CA . GLU B 1 56 ? 6.477 11.703 11.273 1 87.19 56 GLU B CA 1
ATOM 953 C C . GLU B 1 56 ? 7.992 11.812 11.125 1 87.19 56 GLU B C 1
ATOM 955 O O . GLU B 1 56 ? 8.703 10.805 11.219 1 87.19 56 GLU B O 1
ATOM 960 N N . PRO B 1 57 ? 8.258 13.039 10.805 1 77.62 57 PRO B N 1
ATOM 961 C CA . PRO B 1 57 ? 9.711 13.211 10.672 1 77.62 57 PRO B CA 1
ATOM 962 C C . PRO B 1 57 ? 10.461 12.883 11.953 1 77.62 57 PRO B C 1
ATOM 964 O O . PRO B 1 57 ? 9.938 13.078 13.055 1 77.62 57 PRO B O 1
ATOM 967 N N . LYS B 1 58 ? 11.164 11.828 12.109 1 62.5 58 LYS B N 1
ATOM 968 C CA . LYS B 1 58 ? 11.977 11.5 13.281 1 62.5 58 LYS B CA 1
ATOM 969 C C . LYS B 1 58 ? 12.523 12.758 13.945 1 62.5 58 LYS B C 1
ATOM 971 O O . LYS B 1 58 ? 13 13.664 13.258 1 62.5 58 LYS B O 1
ATOM 976 N N . SER B 1 59 ? 11.828 13.352 15.031 1 50.38 59 SER B N 1
ATOM 977 C CA . SER B 1 59 ? 12.688 14.195 15.859 1 50.38 59 SER B CA 1
ATOM 978 C C . SER B 1 59 ? 14.078 13.586 16.016 1 50.38 59 SER B C 1
ATOM 980 O O . SER B 1 59 ? 14.227 12.367 16.016 1 50.38 59 SER B O 1
ATOM 982 N N . SER B 1 60 ? 15.156 14.141 15.633 1 41.88 60 SER B N 1
ATOM 983 C CA . SER B 1 60 ? 16.453 13.727 16.141 1 41.88 60 SER B CA 1
ATOM 984 C C . SER B 1 60 ? 16.328 13.086 17.516 1 41.88 60 SER B C 1
ATOM 986 O O . SER B 1 60 ? 15.531 13.523 18.344 1 41.88 60 SER B O 1
ATOM 988 N N . ARG B 1 61 ? 16.438 11.734 17.875 1 42.25 61 ARG B N 1
ATOM 989 C CA . ARG B 1 61 ? 16.828 11.43 19.25 1 42.25 61 ARG B CA 1
ATOM 990 C C . ARG B 1 61 ? 17.438 12.648 19.938 1 42.25 61 ARG B C 1
ATOM 992 O O . ARG B 1 61 ? 18.516 13.102 19.547 1 42.25 61 ARG B O 1
ATOM 999 N N . LYS B 1 62 ? 16.719 13.672 20.359 1 36.78 62 LYS B N 1
ATOM 1000 C CA . LYS B 1 62 ? 17.375 14.398 21.453 1 36.78 62 LYS B CA 1
ATOM 1001 C C . LYS B 1 62 ? 18.219 13.469 22.312 1 36.78 62 LYS B C 1
ATOM 1003 O O . LYS B 1 62 ? 17.719 12.477 22.844 1 36.78 62 LYS B O 1
ATOM 1008 N N . ALA B 1 63 ? 19.5 13.18 22.031 1 34.09 63 ALA B N 1
ATOM 1009 C CA . ALA B 1 63 ? 20.453 12.906 23.094 1 34.09 63 ALA B CA 1
ATOM 1010 C C . ALA B 1 63 ? 20.016 13.547 24.406 1 34.09 63 ALA B C 1
ATOM 1012 O O . ALA B 1 63 ? 19.844 14.766 24.484 1 34.09 63 ALA B O 1
ATOM 1013 N N . LYS B 1 64 ? 19.078 13.156 25.172 1 33.97 64 LYS B N 1
ATOM 1014 C CA . LYS B 1 64 ? 19.266 13.695 26.516 1 33.97 64 LYS B CA 1
ATOM 1015 C C . LYS B 1 64 ? 20.734 13.961 26.812 1 33.97 64 LYS B C 1
ATOM 1017 O O . LYS B 1 64 ? 21.578 13.055 26.719 1 33.97 64 LYS B O 1
ATOM 1022 N N . LYS B 1 65 ? 21.188 15.328 26.766 1 27.28 65 LYS B N 1
ATOM 1023 C CA . LYS B 1 65 ? 22.234 15.812 27.656 1 27.28 65 LYS B CA 1
ATOM 1024 C C . LYS B 1 65 ? 22.047 15.25 29.078 1 27.28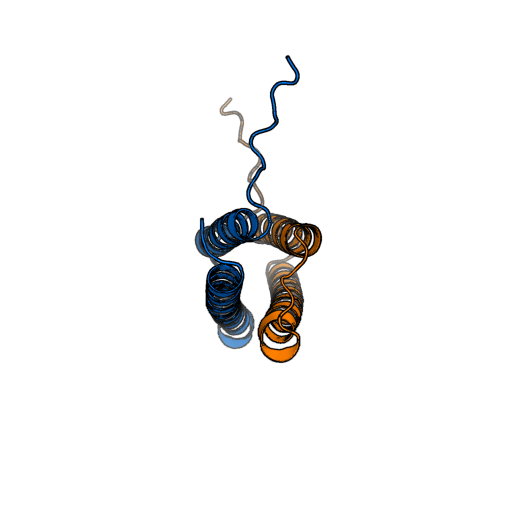 65 LYS B C 1
ATOM 1026 O O . LYS B 1 65 ? 20.922 15.195 29.578 1 27.28 65 LYS B O 1
#

Radius of gyration: 17.24 Å; Cα contacts (8 Å, |Δi|>4): 100; chains: 2; bounding box: 39×51×43 Å

Secondary structure (DSSP, 8-state):
---HHHHHHHHHHHHHHHHHHHHHHHHHHHHH--PPPHHHHHHHHHHHHHHHHHHS---------/---HHHHHHHHHHHHHHHHHHHHHHHHHHHHH--PPPHHHHHHHHHHHHHHHHHHS---------